Protein AF-A0A800CY98-F1 (afdb_monomer)

Mean predicted aligned error: 6.19 Å

Secondary structure (DSSP, 8-state):
----THHHHHHTTHHHHHHHHT-----TTTSPEEEEE-TT-SS-SEEEEEGGGGSS--EE-PBPEEETTEEEE-HHHHGGGGS-HHHH--SSSSTTGGGTTTHHHHHHHHHHH---SEE--B--

Nearest PDB structures (foldseek):
  1yr6-assembly1_A  TM=2.689E-01  e=2.657E+00  Pyrococcus abyssi
  8sub-assembly1_P  TM=2.879E-01  e=4.467E+00  Escherichia coli

Radius of gyration: 15.26 Å; Cα contacts (8 Å, |Δi|>4): 165; chains: 1; bounding box: 36×30×38 Å

Sequence (124 aa):
MKYDTFHPFQMLGYTKLASEKNISLIDLNTEKLATKENPACKRLPVMYLPAMLDDVFLLSVPVLKAHTLARVTLTMKNMMGCVPPSHFRGKGCWAKSAFHKQLHEAIFDLNRYRSPDFTLLDAS

Foldseek 3Di:
DPDDPVNVCVVVCVVVVCVVVVHDDDQLLPADWDWDADPVQPLPRIAIFRPCLVVDQFEAEEEWDCDPVDRIDDQLNSLVSRGHQVVQPDPDPDRNPNCVVVVVSSSVSSVVVPGHPYYDYHHD

pLDDT: mean 85.58, std 14.28, range [44.47, 98.0]

Solvent-accessible surface area (backbone atoms only — not comparable to full-atom values): 7621 Å² total; per-residue (Å²): 133,86,89,49,76,65,55,61,33,52,76,73,43,47,54,57,52,24,63,77,66,74,47,86,86,79,64,51,70,76,46,66,67,35,84,45,75,39,91,86,25,86,81,48,39,62,46,62,35,39,44,67,66,80,81,51,88,40,78,40,74,45,66,64,40,81,38,98,90,39,87,57,46,53,73,64,58,56,54,58,72,48,49,30,42,91,83,31,47,40,103,55,96,46,78,41,44,58,46,66,63,70,41,67,57,43,39,50,33,48,41,73,76,56,61,67,78,42,73,54,72,45,78,128

Structure (mmCIF, N/CA/C/O backbone):
data_AF-A0A800CY98-F1
#
_entry.id   AF-A0A800CY98-F1
#
loop_
_atom_site.group_PDB
_atom_site.id
_atom_site.type_symbol
_atom_site.label_atom_id
_atom_site.label_alt_id
_atom_site.label_comp_id
_atom_site.label_asym_id
_atom_site.label_entity_id
_atom_site.label_seq_id
_atom_site.pdbx_PDB_ins_code
_atom_site.Cartn_x
_atom_site.Cartn_y
_atom_site.Cartn_z
_atom_site.occupancy
_atom_site.B_iso_or_equiv
_atom_site.auth_seq_id
_atom_site.auth_comp_id
_atom_site.auth_asym_id
_atom_site.auth_atom_id
_atom_site.pdbx_PDB_model_num
ATOM 1 N N . MET A 1 1 ? 13.314 16.515 13.955 1.00 44.47 1 MET A N 1
ATOM 2 C CA . MET A 1 1 ? 12.293 15.508 14.319 1.00 44.47 1 MET A CA 1
ATOM 3 C C . MET A 1 1 ? 12.315 14.403 13.279 1.00 44.47 1 MET A C 1
ATOM 5 O O . MET A 1 1 ? 12.317 14.712 12.094 1.00 44.47 1 MET A O 1
ATOM 9 N N . LYS A 1 2 ? 12.399 13.139 13.696 1.00 52.75 2 LYS A N 1
ATOM 10 C CA . LYS A 1 2 ? 12.261 11.995 12.788 1.00 52.75 2 LYS A CA 1
ATOM 11 C C . LYS A 1 2 ? 10.751 11.783 12.618 1.00 52.75 2 LYS A C 1
ATOM 13 O O . LYS A 1 2 ? 10.104 11.343 13.558 1.00 52.75 2 LYS A O 1
ATOM 18 N N . TYR A 1 3 ? 10.179 12.237 11.503 1.00 61.44 3 TYR A N 1
ATOM 19 C CA . TYR A 1 3 ? 8.752 12.057 11.217 1.00 61.44 3 TYR A CA 1
ATOM 20 C C . TYR A 1 3 ? 8.505 10.584 10.881 1.00 61.44 3 TYR A C 1
ATOM 22 O O . TYR A 1 3 ? 8.733 10.161 9.751 1.00 61.44 3 TYR A O 1
ATOM 30 N N . ASP A 1 4 ? 8.133 9.811 11.894 1.00 82.75 4 ASP A N 1
ATOM 31 C CA . ASP A 1 4 ? 7.761 8.401 11.781 1.00 82.75 4 ASP A CA 1
ATOM 32 C C . ASP A 1 4 ? 6.262 8.252 11.460 1.00 82.75 4 ASP A C 1
ATOM 34 O O . ASP A 1 4 ? 5.483 9.163 11.746 1.00 82.75 4 ASP A O 1
ATOM 38 N N . THR A 1 5 ? 5.843 7.127 10.878 1.00 87.38 5 THR A N 1
ATOM 39 C CA . THR A 1 5 ? 4.472 6.862 10.387 1.00 87.38 5 THR A CA 1
ATOM 40 C C . THR A 1 5 ? 3.401 7.039 11.466 1.00 87.38 5 THR A C 1
ATOM 42 O O . THR A 1 5 ? 2.277 7.454 11.179 1.00 87.38 5 THR A O 1
ATOM 45 N N . PHE A 1 6 ? 3.746 6.822 12.734 1.00 90.56 6 PHE A N 1
ATOM 46 C CA . PHE A 1 6 ? 2.825 7.030 13.852 1.00 90.56 6 PHE A CA 1
ATOM 47 C C . PHE A 1 6 ? 2.470 8.502 14.100 1.00 90.56 6 PHE A C 1
ATOM 49 O O . PHE A 1 6 ? 1.381 8.788 14.600 1.00 90.56 6 PHE A O 1
ATOM 56 N N . HIS A 1 7 ? 3.325 9.451 13.709 1.00 92.00 7 HIS A N 1
ATOM 57 C CA . HIS A 1 7 ? 3.028 10.876 13.854 1.00 92.00 7 HIS A CA 1
ATOM 58 C C . HIS A 1 7 ? 1.793 11.313 13.038 1.00 92.00 7 HIS A C 1
ATOM 60 O O . HIS A 1 7 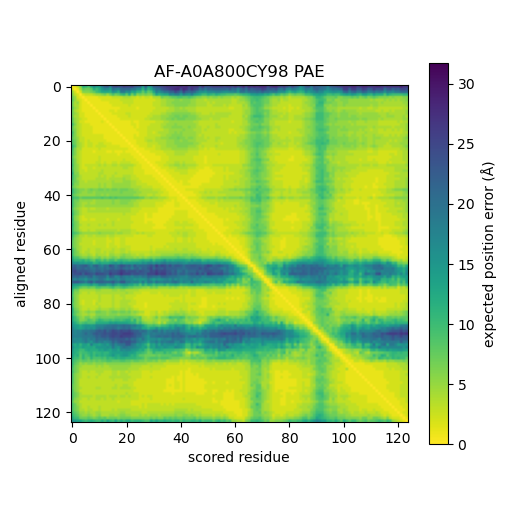? 0.861 11.856 13.636 1.00 92.00 7 HIS A O 1
ATOM 66 N N . PRO A 1 8 ? 1.700 11.064 11.712 1.00 91.69 8 PRO A N 1
ATOM 67 C CA . PRO A 1 8 ? 0.482 11.359 10.964 1.00 91.69 8 PRO A CA 1
ATOM 68 C C . PRO A 1 8 ? -0.714 10.510 11.413 1.00 91.69 8 PRO A C 1
ATOM 70 O O . PRO A 1 8 ? -1.830 11.023 11.394 1.00 91.69 8 PRO A O 1
ATOM 73 N N . PHE A 1 9 ? -0.522 9.265 11.874 1.00 93.88 9 PHE A N 1
ATOM 74 C CA . PHE A 1 9 ? -1.625 8.494 12.464 1.00 93.88 9 PHE A CA 1
ATOM 75 C C . PHE A 1 9 ? -2.243 9.197 13.670 1.00 93.88 9 PHE A C 1
ATOM 77 O O . PHE A 1 9 ? -3.466 9.277 13.772 1.00 93.88 9 PHE A O 1
ATOM 84 N N . GLN A 1 10 ? -1.415 9.741 14.558 1.00 94.19 10 GLN A N 1
ATOM 85 C CA . GLN A 1 10 ? -1.892 10.501 15.705 1.00 94.19 10 GLN A CA 1
ATOM 86 C C . GLN A 1 10 ? -2.567 11.808 15.275 1.00 94.19 10 GLN A C 1
ATOM 88 O O . GLN A 1 10 ? -3.684 12.086 15.705 1.00 94.19 10 GLN A O 1
ATOM 93 N N . MET A 1 11 ? -1.921 12.582 14.398 1.00 94.94 11 MET A N 1
ATOM 94 C CA . MET A 1 11 ? -2.434 13.878 13.934 1.00 94.94 11 MET A CA 1
ATOM 95 C C . MET A 1 11 ? -3.780 13.772 13.209 1.00 94.94 11 MET A C 1
ATOM 97 O O . MET A 1 11 ? -4.610 14.667 13.330 1.00 94.94 11 MET A O 1
ATOM 101 N N . LEU A 1 12 ? -4.004 12.686 12.465 1.00 94.19 12 LEU A N 1
ATOM 102 C CA . LEU A 1 12 ? -5.240 12.440 11.716 1.00 94.19 12 LEU A CA 1
ATOM 103 C C . LEU A 1 12 ? -6.292 11.658 12.525 1.00 94.19 12 LEU A C 1
ATOM 105 O O . LEU A 1 12 ? -7.353 11.340 11.998 1.00 94.19 12 LEU A O 1
ATOM 109 N N . GLY A 1 13 ? -6.016 11.335 13.794 1.00 95.62 13 GLY A N 1
ATOM 110 C CA . GLY A 1 13 ? -6.958 10.650 14.686 1.00 95.62 13 GLY A CA 1
ATOM 111 C C . GLY A 1 13 ? -7.061 9.132 14.494 1.00 95.62 13 GLY A C 1
ATOM 112 O O . GLY A 1 13 ? -7.894 8.496 15.142 1.00 95.62 13 GLY A O 1
ATOM 113 N N . TYR A 1 14 ? -6.205 8.523 13.669 1.00 95.38 14 TYR A N 1
ATOM 114 C CA . TYR A 1 14 ? -6.205 7.074 13.445 1.00 95.38 14 TYR A CA 1
ATOM 115 C C . TYR A 1 14 ? -5.856 6.286 14.705 1.00 95.38 14 TYR A C 1
ATOM 117 O O . TYR A 1 14 ? -6.413 5.215 14.909 1.00 95.38 14 TYR A O 1
ATOM 125 N N . THR A 1 15 ? -4.981 6.799 15.575 1.00 95.69 15 THR A N 1
ATOM 126 C CA . THR A 1 15 ? -4.645 6.121 16.842 1.00 9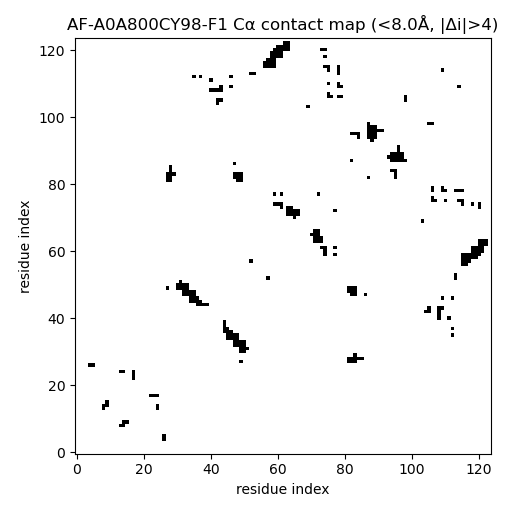5.69 15 THR A CA 1
ATOM 127 C C . THR A 1 15 ? -5.857 6.002 17.764 1.00 95.69 15 THR A C 1
ATOM 129 O O . THR A 1 15 ? -6.087 4.945 18.350 1.00 95.69 15 THR A O 1
ATOM 132 N N . LYS A 1 16 ? -6.671 7.062 17.845 1.00 96.31 16 LYS A N 1
ATOM 133 C CA . LYS A 1 16 ? -7.929 7.061 18.597 1.00 96.31 16 LYS A CA 1
ATOM 134 C C . LYS A 1 16 ? -8.932 6.083 17.981 1.00 96.31 16 LYS A C 1
ATOM 136 O O . LYS A 1 16 ? -9.443 5.226 18.694 1.00 96.31 16 LYS A O 1
ATOM 141 N N . LEU A 1 17 ? -9.144 6.158 16.664 1.00 96.12 17 LEU A N 1
ATOM 142 C CA . LEU A 1 17 ? -10.028 5.240 15.937 1.00 96.12 17 LEU A CA 1
ATOM 143 C C . LEU A 1 17 ? -9.620 3.775 16.145 1.00 96.12 17 LEU A C 1
ATOM 145 O O . LEU A 1 17 ? -10.471 2.920 16.381 1.00 96.12 17 LEU A O 1
ATOM 149 N N . ALA A 1 18 ? -8.319 3.495 16.078 1.00 96.81 18 ALA A N 1
ATOM 150 C CA . ALA A 1 18 ? -7.774 2.160 16.251 1.00 96.81 18 ALA A CA 1
ATOM 151 C C . ALA A 1 18 ? -8.074 1.596 17.643 1.00 96.81 18 ALA A C 1
ATOM 153 O O . ALA A 1 18 ? -8.548 0.467 17.762 1.00 96.81 18 ALA A O 1
ATOM 154 N N . SER A 1 19 ? -7.892 2.417 18.682 1.00 96.38 19 SER A N 1
ATOM 155 C CA . SER A 1 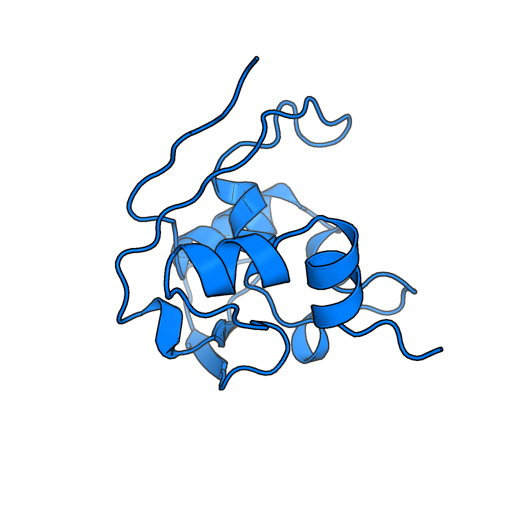19 ? -8.234 2.052 20.057 1.00 96.38 19 SER A CA 1
ATOM 156 C C . SER A 1 19 ? -9.738 1.833 20.248 1.00 96.38 19 SER A C 1
ATOM 158 O O . SER A 1 19 ? -10.124 0.862 20.888 1.00 96.38 19 SER A O 1
ATOM 160 N N . GLU A 1 20 ? -10.592 2.700 19.698 1.00 98.00 20 GLU A N 1
ATOM 161 C CA . GLU A 1 20 ? -12.055 2.597 19.834 1.00 98.00 20 GLU A CA 1
ATOM 162 C C . GLU A 1 20 ? -12.639 1.386 19.100 1.00 98.00 20 GLU A C 1
ATOM 164 O O . GLU A 1 20 ? -13.638 0.812 19.532 1.00 98.00 20 GLU A O 1
ATOM 169 N N . LYS A 1 21 ? -12.037 1.006 17.970 1.00 97.06 21 LYS A N 1
ATOM 170 C CA . LYS A 1 21 ? -12.479 -0.122 17.141 1.00 97.06 21 LYS A CA 1
ATOM 171 C C . LYS A 1 21 ? -11.730 -1.421 17.432 1.00 97.06 21 LYS A C 1
ATOM 173 O O . LYS A 1 21 ? -12.039 -2.424 16.799 1.00 97.06 21 LYS A O 1
ATOM 178 N N . ASN A 1 22 ? -10.787 -1.412 18.377 1.00 96.81 22 ASN A N 1
ATOM 179 C CA . ASN A 1 22 ? -9.909 -2.538 18.694 1.00 96.81 22 ASN A CA 1
ATOM 180 C C . ASN A 1 22 ? -9.223 -3.125 17.442 1.00 96.81 22 ASN A C 1
ATOM 182 O O . ASN A 1 22 ? -9.236 -4.333 17.209 1.00 96.81 22 ASN A O 1
ATOM 186 N N . ILE A 1 23 ? -8.659 -2.246 16.611 1.00 96.00 23 ILE A N 1
ATOM 187 C CA . ILE A 1 23 ? -7.903 -2.612 15.406 1.00 96.00 23 ILE A CA 1
ATOM 188 C C . ILE A 1 23 ? -6.447 -2.168 15.533 1.00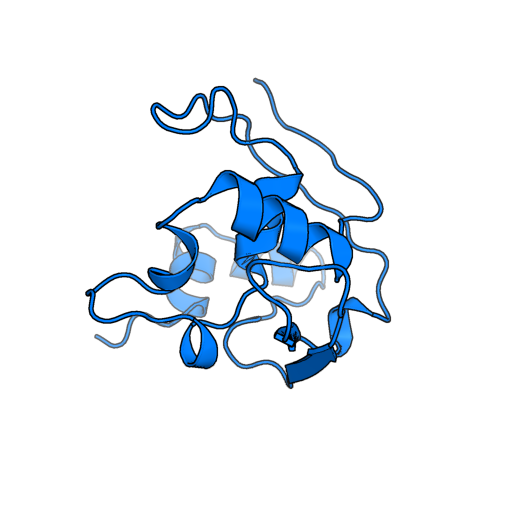 96.00 23 ILE A C 1
ATOM 190 O O . ILE A 1 23 ? -6.123 -1.223 16.251 1.00 96.00 23 ILE A O 1
ATOM 194 N N . SER A 1 24 ? -5.559 -2.835 14.804 1.00 94.75 24 SER A N 1
ATOM 195 C CA . SER A 1 24 ? -4.137 -2.497 14.778 1.00 94.75 24 SER A CA 1
ATOM 196 C C . SER A 1 24 ? -3.819 -1.495 13.669 1.00 94.75 24 SER A C 1
ATOM 198 O O . SER A 1 24 ? -4.349 -1.584 12.562 1.00 94.75 24 SER A O 1
ATOM 200 N N . LEU A 1 25 ? -2.906 -0.567 13.956 1.00 95.19 25 LEU A N 1
ATOM 201 C CA . LEU A 1 25 ? -2.236 0.244 12.941 1.00 95.19 25 LEU A CA 1
ATOM 202 C C . LEU A 1 25 ? -0.871 -0.368 12.659 1.00 95.19 25 LEU A C 1
ATOM 204 O O . LEU A 1 25 ? -0.130 -0.674 13.590 1.00 95.19 25 LEU A O 1
ATOM 208 N N . ILE A 1 26 ? -0.552 -0.536 11.380 1.00 93.44 26 ILE A N 1
ATOM 209 C CA . ILE A 1 26 ? 0.649 -1.240 10.936 1.00 93.44 26 ILE A CA 1
ATOM 210 C C . ILE A 1 26 ? 1.454 -0.302 10.044 1.00 93.44 26 ILE A C 1
ATOM 212 O O . ILE A 1 26 ? 0.917 0.270 9.091 1.00 93.44 26 ILE A O 1
ATOM 216 N N . ASP A 1 27 ? 2.741 -0.142 10.353 1.00 92.69 27 ASP A N 1
ATOM 217 C CA . ASP A 1 27 ? 3.667 0.590 9.497 1.00 92.69 27 ASP A CA 1
ATOM 218 C C . ASP A 1 27 ? 4.334 -0.356 8.492 1.00 92.69 27 ASP A C 1
ATOM 220 O O . ASP A 1 27 ? 5.362 -0.978 8.759 1.00 92.69 27 ASP A O 1
ATOM 224 N N . LEU A 1 28 ? 3.776 -0.398 7.282 1.00 92.31 28 LEU A N 1
ATOM 225 C CA . LEU A 1 28 ? 4.300 -1.201 6.175 1.00 92.31 28 LEU A CA 1
ATOM 226 C C . LEU A 1 28 ? 5.741 -0.840 5.769 1.00 92.31 28 LEU A C 1
ATOM 228 O O . LEU A 1 28 ? 6.379 -1.621 5.064 1.00 92.31 28 LEU A O 1
ATOM 232 N N . ASN A 1 29 ? 6.277 0.315 6.181 1.00 88.69 29 ASN A N 1
ATOM 233 C CA . ASN A 1 29 ? 7.662 0.688 5.884 1.00 88.69 29 ASN A CA 1
ATOM 234 C C . ASN A 1 29 ? 8.685 -0.152 6.665 1.00 88.69 29 ASN A C 1
ATOM 236 O O . ASN A 1 29 ? 9.839 -0.230 6.237 1.00 88.69 29 ASN A O 1
ATOM 240 N N . THR A 1 30 ? 8.283 -0.745 7.794 1.00 89.31 30 THR A N 1
ATOM 241 C CA . THR A 1 30 ? 9.151 -1.514 8.703 1.00 89.31 30 THR A CA 1
ATOM 242 C C . THR A 1 30 ? 8.833 -3.006 8.742 1.00 89.31 30 THR A C 1
ATOM 244 O O . THR A 1 30 ? 9.558 -3.765 9.382 1.00 89.31 30 THR A O 1
ATOM 247 N N . GLU A 1 31 ? 7.765 -3.431 8.068 1.00 93.75 31 GLU A N 1
ATOM 248 C CA . GLU A 1 31 ? 7.346 -4.830 8.034 1.00 93.75 31 GLU A CA 1
ATOM 249 C C . GLU A 1 31 ? 8.354 -5.738 7.323 1.00 93.75 31 GLU A C 1
ATOM 251 O O . GLU A 1 31 ? 9.117 -5.321 6.444 1.00 93.75 31 GLU A O 1
ATOM 256 N N . LYS A 1 32 ? 8.326 -7.027 7.680 1.00 94.88 32 LYS A N 1
ATOM 257 C CA . LYS A 1 32 ? 9.153 -8.044 7.023 1.00 94.88 32 LYS A CA 1
ATOM 258 C C . LYS A 1 32 ? 8.797 -8.116 5.540 1.00 94.88 32 LYS A C 1
ATOM 260 O O . LYS A 1 32 ? 7.641 -8.319 5.176 1.00 94.88 32 LYS A O 1
ATOM 265 N N . LEU A 1 33 ? 9.808 -8.006 4.686 1.00 96.06 33 LEU A N 1
ATOM 266 C CA . LEU A 1 33 ? 9.634 -8.015 3.238 1.00 96.06 33 LEU A CA 1
ATOM 267 C C . LEU A 1 33 ? 9.797 -9.422 2.658 1.00 96.06 33 LEU A C 1
ATOM 269 O O . LEU A 1 33 ? 10.632 -10.205 3.113 1.00 96.06 33 LEU A O 1
ATOM 273 N N . ALA A 1 34 ? 9.029 -9.705 1.613 1.00 95.62 34 ALA A N 1
ATOM 274 C CA . ALA A 1 34 ? 9.237 -10.810 0.695 1.00 95.62 34 ALA A CA 1
ATOM 275 C C . ALA A 1 34 ? 9.817 -10.274 -0.621 1.00 95.62 34 ALA A C 1
ATOM 277 O O . ALA A 1 34 ? 9.327 -9.282 -1.172 1.00 95.62 34 ALA A O 1
ATOM 278 N N . THR A 1 35 ? 10.848 -10.948 -1.129 1.00 96.31 35 THR A N 1
ATOM 279 C CA . THR A 1 35 ? 11.366 -10.728 -2.483 1.00 96.31 35 THR A CA 1
ATOM 280 C C . THR A 1 35 ? 10.517 -11.527 -3.458 1.00 96.31 35 THR A C 1
ATOM 282 O O . THR A 1 35 ? 10.309 -12.724 -3.267 1.00 96.31 35 THR A O 1
ATOM 285 N N . LYS A 1 36 ? 10.024 -10.869 -4.501 1.00 95.44 36 LYS A N 1
ATOM 286 C CA . LYS A 1 36 ? 9.185 -11.472 -5.535 1.00 95.44 36 LYS A CA 1
ATOM 287 C C . LYS A 1 36 ? 9.814 -11.223 -6.891 1.00 95.44 36 LYS A C 1
ATOM 289 O O . LYS A 1 36 ? 10.224 -10.101 -7.174 1.00 95.44 36 LYS A O 1
ATOM 294 N N . GLU A 1 37 ? 9.830 -12.245 -7.732 1.00 97.06 37 GLU A N 1
ATOM 295 C CA . GLU A 1 37 ? 10.352 -12.159 -9.092 1.00 97.06 37 GLU A CA 1
ATOM 296 C C . GLU A 1 37 ? 9.245 -12.484 -10.088 1.00 97.06 37 GLU A C 1
ATOM 298 O O . GLU A 1 37 ? 8.462 -13.414 -9.885 1.00 97.06 37 GLU A O 1
ATOM 303 N N . ASN A 1 38 ? 9.151 -11.698 -11.157 1.00 96.75 38 ASN A N 1
ATOM 304 C CA . ASN A 1 38 ? 8.212 -11.955 -12.238 1.00 96.75 38 ASN A CA 1
ATOM 305 C C . ASN A 1 38 ? 8.862 -11.597 -13.581 1.00 96.75 38 ASN A C 1
ATOM 307 O O . ASN A 1 38 ? 8.959 -10.413 -13.912 1.00 96.75 38 ASN A O 1
ATOM 311 N N . PRO A 1 39 ? 9.259 -12.590 -14.400 1.00 94.62 39 PRO A N 1
ATOM 312 C CA . PRO A 1 39 ? 9.923 -12.332 -15.677 1.00 94.62 39 PRO A CA 1
ATOM 313 C C . PRO A 1 39 ? 9.018 -11.625 -16.700 1.00 94.62 39 PRO A C 1
ATOM 315 O O . PRO A 1 39 ? 9.515 -11.074 -17.679 1.00 94.62 39 PRO A O 1
ATOM 318 N N . ALA A 1 40 ? 7.696 -11.602 -16.488 1.00 95.12 40 ALA A N 1
ATOM 319 C CA . ALA A 1 40 ? 6.773 -10.842 -17.329 1.00 95.12 40 ALA A CA 1
ATOM 320 C C . ALA A 1 40 ? 6.783 -9.329 -17.023 1.00 95.12 40 ALA A C 1
ATOM 322 O O . ALA A 1 40 ? 6.327 -8.540 -17.855 1.00 95.12 40 ALA A O 1
ATOM 323 N N . CYS A 1 41 ? 7.285 -8.916 -15.855 1.00 94.12 41 CYS A N 1
ATOM 324 C CA . CYS A 1 41 ? 7.412 -7.513 -15.465 1.00 94.12 41 CYS A CA 1
ATOM 325 C C . CYS A 1 41 ? 8.684 -6.922 -16.081 1.00 94.12 41 CYS A C 1
ATOM 327 O O . CYS A 1 41 ? 9.800 -7.202 -15.644 1.00 94.12 41 CYS A O 1
ATOM 329 N N . LYS A 1 42 ? 8.525 -6.095 -17.119 1.00 88.81 42 LYS A N 1
ATOM 330 C CA . LYS A 1 42 ? 9.666 -5.542 -17.871 1.00 88.81 42 LYS A CA 1
ATOM 331 C C . LYS A 1 42 ? 10.407 -4.460 -17.103 1.00 88.81 42 LYS A C 1
ATOM 333 O O . LYS A 1 42 ? 11.597 -4.251 -17.328 1.00 88.81 42 LYS A O 1
ATOM 338 N N . ARG A 1 43 ? 9.697 -3.723 -16.252 1.00 89.69 43 ARG A N 1
ATOM 339 C CA . ARG A 1 43 ? 10.247 -2.558 -15.575 1.00 89.69 43 ARG A CA 1
ATOM 340 C C . ARG A 1 43 ? 10.703 -2.876 -14.163 1.00 89.69 43 ARG A C 1
ATOM 342 O O . ARG A 1 43 ? 11.746 -2.378 -13.743 1.00 89.69 43 ARG A O 1
ATOM 349 N N . LEU A 1 44 ? 9.929 -3.677 -13.443 1.00 91.38 44 LEU A N 1
ATOM 350 C CA . LEU A 1 44 ? 10.249 -4.146 -12.099 1.00 91.38 44 LEU A CA 1
ATOM 351 C C . LEU A 1 44 ? 10.237 -5.682 -12.093 1.00 91.38 44 LEU A C 1
ATOM 353 O O . LEU A 1 44 ? 9.278 -6.273 -11.601 1.00 91.38 44 LEU A O 1
ATOM 357 N N . PRO A 1 45 ? 11.274 -6.343 -12.648 1.00 93.44 45 PRO A N 1
ATOM 358 C CA . PRO A 1 45 ? 11.365 -7.809 -12.684 1.00 93.44 45 PRO A CA 1
ATOM 359 C C . PRO A 1 45 ? 11.569 -8.437 -11.298 1.00 93.44 45 PRO A C 1
ATOM 361 O O . PRO A 1 45 ? 11.307 -9.623 -11.120 1.00 93.44 45 PRO A O 1
ATOM 364 N N . VAL A 1 46 ? 12.004 -7.631 -10.323 1.00 94.12 46 VAL A N 1
ATOM 365 C CA . VAL A 1 46 ? 12.098 -7.983 -8.905 1.00 94.12 46 VAL A CA 1
ATOM 366 C C . VAL A 1 46 ? 11.395 -6.900 -8.087 1.00 94.12 46 VAL A C 1
ATOM 368 O O . VAL A 1 46 ? 11.572 -5.706 -8.346 1.00 94.12 46 VAL A O 1
ATOM 371 N N . MET A 1 47 ? 10.607 -7.307 -7.095 1.00 93.56 47 MET A N 1
ATOM 372 C CA . MET A 1 47 ? 9.870 -6.426 -6.192 1.00 93.56 47 MET A CA 1
ATOM 373 C C . MET A 1 47 ? 10.061 -6.851 -4.734 1.00 93.56 47 MET A C 1
ATOM 375 O O . MET A 1 47 ? 10.137 -8.039 -4.431 1.00 93.56 47 MET A O 1
ATOM 379 N N . TYR A 1 48 ? 10.072 -5.873 -3.827 1.00 94.56 48 TYR A N 1
ATOM 380 C CA . TYR A 1 48 ? 10.061 -6.096 -2.382 1.00 94.56 48 TYR A CA 1
ATOM 381 C C . TYR A 1 48 ? 8.757 -5.545 -1.810 1.00 94.56 48 TYR A C 1
ATOM 383 O O . TYR A 1 48 ? 8.503 -4.343 -1.913 1.00 94.56 48 TYR A O 1
ATOM 391 N N . LEU A 1 49 ? 7.930 -6.412 -1.232 1.00 95.56 49 LEU A N 1
ATOM 392 C CA . LEU A 1 49 ? 6.650 -6.048 -0.613 1.00 95.56 49 LEU A CA 1
ATOM 393 C C . LEU A 1 49 ? 6.549 -6.663 0.787 1.00 95.56 49 LEU A C 1
ATOM 395 O O . LEU A 1 49 ? 7.156 -7.711 1.009 1.00 95.56 49 LEU A O 1
ATOM 399 N N . PRO A 1 50 ? 5.792 -6.063 1.723 1.00 96.19 50 PRO A N 1
ATOM 400 C CA . PRO A 1 50 ? 5.498 -6.684 3.010 1.00 96.19 50 PRO A CA 1
ATOM 401 C C . PRO A 1 50 ? 4.929 -8.092 2.814 1.00 96.19 50 PRO A C 1
ATOM 403 O O . PRO A 1 50 ? 3.932 -8.264 2.111 1.00 96.19 50 PRO A O 1
ATOM 406 N N . ALA A 1 51 ? 5.571 -9.092 3.419 1.00 96.31 51 ALA A N 1
ATOM 407 C CA . ALA A 1 51 ? 5.240 -10.505 3.239 1.00 96.31 51 ALA A CA 1
ATOM 408 C C . ALA A 1 51 ? 3.785 -10.803 3.627 1.00 96.31 51 ALA A C 1
ATOM 410 O O . ALA A 1 51 ? 3.101 -11.556 2.948 1.00 96.31 51 ALA A O 1
ATOM 411 N N . MET A 1 52 ? 3.284 -10.111 4.654 1.00 95.62 52 MET A N 1
ATOM 412 C CA . MET A 1 52 ? 1.904 -10.230 5.121 1.00 95.62 52 MET A CA 1
ATOM 413 C C . MET A 1 52 ? 0.842 -9.949 4.048 1.00 95.62 52 MET A C 1
ATOM 415 O O . MET A 1 52 ? -0.297 -10.361 4.214 1.00 95.62 52 MET A O 1
ATOM 419 N N . LEU A 1 53 ? 1.169 -9.231 2.964 1.00 96.06 53 LEU A N 1
ATOM 420 C CA . LEU A 1 53 ? 0.192 -8.903 1.920 1.00 96.06 53 LEU A CA 1
ATOM 421 C C . LEU A 1 53 ? -0.292 -10.129 1.137 1.00 96.06 53 LEU A C 1
ATOM 423 O O . LEU A 1 53 ? -1.331 -10.032 0.479 1.00 96.06 53 LEU A O 1
ATOM 427 N N . ASP A 1 54 ? 0.444 -11.239 1.192 1.00 94.88 54 ASP A N 1
ATOM 428 C CA . ASP A 1 54 ? 0.075 -12.501 0.544 1.00 94.88 54 ASP A CA 1
ATOM 429 C C . ASP A 1 54 ? -0.978 -13.283 1.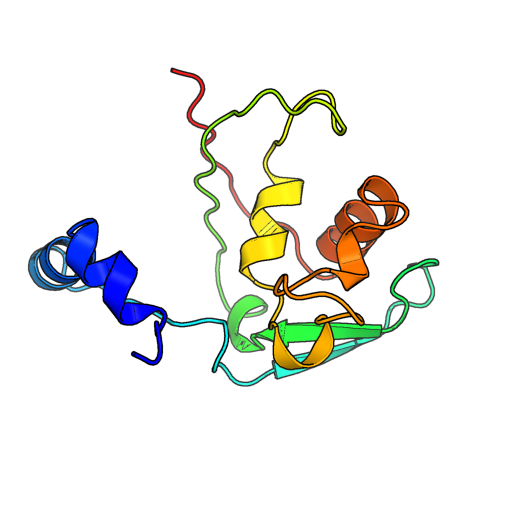341 1.00 94.88 54 ASP A C 1
ATOM 431 O O . ASP A 1 54 ? -1.763 -14.023 0.756 1.00 94.88 54 ASP A O 1
ATOM 435 N N . ASP A 1 55 ? -1.034 -13.066 2.657 1.00 95.19 55 ASP A N 1
ATOM 436 C CA . ASP A 1 55 ? -1.832 -13.865 3.595 1.00 95.19 55 ASP A CA 1
ATOM 437 C C . ASP A 1 55 ? -3.092 -13.130 4.090 1.00 95.19 55 ASP A C 1
ATOM 439 O O . ASP A 1 55 ? -3.736 -13.545 5.054 1.00 95.19 55 ASP A O 1
ATOM 443 N N . VAL A 1 56 ? -3.451 -12.009 3.455 1.00 96.12 56 VAL A N 1
ATOM 444 C CA . VAL A 1 56 ? -4.580 -11.157 3.863 1.00 96.12 56 VAL A CA 1
ATOM 445 C C . VAL A 1 56 ? -5.545 -10.899 2.718 1.00 96.12 56 VAL A C 1
ATOM 447 O O . VAL A 1 56 ? -5.141 -10.787 1.561 1.00 96.12 56 VAL A O 1
ATOM 450 N N . PHE A 1 57 ? -6.816 -10.688 3.066 1.00 97.56 57 PHE A N 1
ATOM 451 C CA . PHE A 1 57 ? -7.776 -10.053 2.170 1.00 97.56 57 PHE A CA 1
ATOM 452 C C . PHE A 1 57 ? -7.574 -8.531 2.201 1.00 97.56 57 PHE A C 1
ATOM 454 O O . PHE A 1 57 ? -7.845 -7.871 3.208 1.00 97.56 57 PHE A O 1
ATOM 461 N N . LEU A 1 58 ? -7.063 -7.962 1.113 1.00 96.44 58 LEU A N 1
ATOM 462 C CA . LEU A 1 58 ? -6.642 -6.571 1.033 1.00 96.44 58 LEU A CA 1
ATOM 463 C C . LEU A 1 58 ? -7.780 -5.670 0.550 1.00 96.44 58 LEU A C 1
ATOM 465 O O . LEU A 1 58 ? -8.082 -5.591 -0.645 1.00 96.44 58 LEU A O 1
ATOM 469 N N . LEU A 1 59 ? -8.355 -4.931 1.497 1.00 95.88 59 LEU A N 1
ATOM 470 C CA . LEU A 1 59 ? -9.293 -3.840 1.246 1.00 95.88 59 LEU A CA 1
ATOM 471 C C . LEU A 1 59 ? -8.532 -2.546 0.939 1.00 95.88 59 LEU A C 1
ATOM 473 O O . LEU A 1 59 ? -7.809 -2.024 1.786 1.00 95.88 59 LEU A O 1
ATOM 477 N N . SER A 1 60 ? -8.720 -1.995 -0.260 1.00 94.38 60 SER A N 1
ATOM 478 C CA . SER A 1 60 ? -8.200 -0.671 -0.620 1.00 94.38 60 SER A CA 1
ATOM 479 C C . SER A 1 60 ? -9.301 0.381 -0.529 1.00 94.38 60 SER A C 1
ATOM 481 O O . SER A 1 60 ? -10.378 0.193 -1.090 1.00 94.38 60 SER A O 1
ATOM 483 N N . VAL A 1 61 ? -9.028 1.507 0.134 1.00 93.31 61 VAL A N 1
ATOM 484 C CA . VAL A 1 61 ? -9.988 2.621 0.264 1.00 93.31 61 VAL A CA 1
ATOM 485 C C . VAL A 1 61 ? -9.366 3.941 -0.224 1.00 93.31 61 VAL A C 1
ATOM 487 O O . VAL A 1 61 ? -9.023 4.807 0.581 1.00 93.31 61 VAL A O 1
ATOM 490 N N . PRO A 1 62 ? -9.086 4.086 -1.535 1.00 91.06 62 PRO A N 1
ATOM 491 C CA . PRO A 1 62 ? -8.529 5.313 -2.090 1.00 91.06 62 PRO A CA 1
ATOM 492 C C . PRO A 1 62 ? -9.584 6.415 -2.249 1.00 91.06 62 PRO A C 1
ATOM 494 O O . PRO A 1 62 ? -10.717 6.159 -2.648 1.00 91.06 62 PRO A O 1
ATOM 497 N N . VAL A 1 63 ? -9.152 7.662 -2.058 1.00 88.12 63 VAL A N 1
ATOM 498 C CA . VAL A 1 63 ? -9.896 8.852 -2.502 1.00 88.12 63 VAL A CA 1
ATOM 499 C C . VAL A 1 63 ? -9.553 9.139 -3.963 1.00 88.12 63 VAL A C 1
ATOM 501 O O . VAL A 1 63 ? -8.369 9.162 -4.329 1.00 88.12 63 VAL A O 1
ATOM 504 N N . LEU A 1 64 ? -10.566 9.376 -4.796 1.00 83.56 64 LEU A N 1
ATOM 505 C CA . LEU A 1 64 ? -10.406 9.749 -6.195 1.00 83.56 64 LEU A CA 1
ATOM 506 C C . LEU A 1 64 ? -9.681 11.092 -6.288 1.00 83.56 64 LEU A C 1
ATOM 508 O O . LEU A 1 64 ? -10.110 12.105 -5.745 1.00 83.56 64 LEU A O 1
ATOM 512 N N . LYS A 1 65 ? -8.562 11.108 -7.014 1.00 73.19 65 LYS A N 1
ATOM 513 C CA . LYS A 1 65 ? -7.841 12.344 -7.331 1.00 73.19 65 LYS A CA 1
ATOM 514 C C . LYS A 1 65 ? -7.563 12.400 -8.825 1.00 73.19 65 LYS A C 1
ATOM 516 O O . LYS A 1 65 ? -6.980 11.475 -9.401 1.00 73.19 65 LYS A O 1
ATOM 521 N N . ALA A 1 66 ? -7.957 13.502 -9.456 1.00 65.31 66 ALA A N 1
ATOM 522 C CA . ALA A 1 66 ? -7.475 13.845 -10.786 1.00 65.31 66 ALA A CA 1
ATOM 523 C C . ALA A 1 66 ? -5.996 14.240 -10.664 1.00 65.31 66 ALA A C 1
ATOM 525 O O . ALA A 1 66 ? -5.638 15.087 -9.846 1.00 65.31 66 ALA A O 1
ATOM 526 N N . HIS A 1 67 ? -5.115 13.597 -11.429 1.00 62.50 67 HIS A N 1
ATOM 527 C CA . HIS A 1 67 ? -3.680 13.863 -11.374 1.00 62.50 67 HIS A CA 1
ATOM 528 C C . HIS A 1 67 ? -3.169 14.250 -12.759 1.00 62.50 67 HIS A C 1
ATOM 530 O O . HIS A 1 67 ? -3.473 13.608 -13.759 1.00 62.50 67 HIS A O 1
ATOM 536 N N . THR A 1 68 ? -2.335 15.282 -12.821 1.00 54.47 68 THR A N 1
ATOM 537 C CA . THR A 1 68 ? -1.823 15.865 -14.073 1.00 54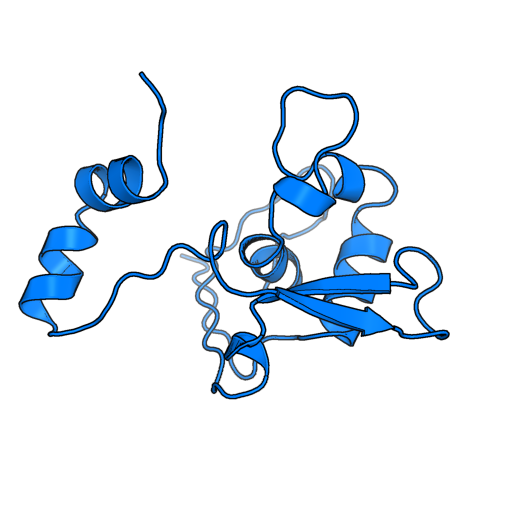.47 68 THR A CA 1
ATOM 538 C C . THR A 1 68 ? -0.998 14.889 -14.924 1.00 54.47 68 THR A C 1
ATOM 540 O O . THR A 1 68 ? -0.981 15.006 -16.141 1.00 54.47 68 THR A O 1
ATOM 543 N N . LEU A 1 69 ? -0.354 13.887 -14.307 1.00 53.88 69 LEU A N 1
ATOM 544 C CA . LEU A 1 69 ? 0.471 12.867 -14.993 1.00 53.88 69 LEU A CA 1
ATOM 545 C C . LEU A 1 69 ? -0.221 11.503 -15.211 1.00 53.88 69 LEU A C 1
ATOM 547 O O . LEU A 1 69 ? 0.301 10.639 -15.916 1.00 53.88 69 LEU A O 1
ATOM 551 N N . ALA A 1 70 ? -1.379 11.283 -14.589 1.00 52.62 70 ALA A N 1
ATOM 552 C CA . ALA A 1 70 ? -2.151 10.048 -14.690 1.00 52.62 70 ALA A CA 1
ATOM 553 C C . ALA A 1 70 ? -3.621 10.447 -14.628 1.00 52.62 70 ALA A C 1
ATOM 555 O O . ALA A 1 70 ? -4.068 10.855 -13.562 1.00 52.62 70 ALA A O 1
ATOM 556 N N . ARG A 1 71 ? -4.333 10.382 -15.766 1.00 58.34 71 ARG A N 1
ATOM 557 C CA . ARG A 1 71 ? -5.683 10.957 -15.971 1.00 58.34 71 ARG A CA 1
ATOM 558 C C . ARG A 1 71 ? -6.643 10.765 -14.782 1.00 58.34 71 ARG A C 1
ATOM 560 O O . ARG A 1 71 ? -7.444 11.653 -14.536 1.00 58.34 71 ARG A O 1
ATOM 567 N N . VAL A 1 72 ? -6.506 9.682 -14.013 1.00 58.47 72 VAL A N 1
ATOM 568 C CA . VAL A 1 72 ? -7.062 9.506 -12.661 1.00 58.47 72 VAL A CA 1
ATOM 569 C C . VAL A 1 72 ? -6.129 8.631 -11.816 1.00 58.47 72 VAL A C 1
ATOM 571 O O . VAL A 1 72 ? -5.532 7.680 -12.327 1.00 58.47 72 VAL A O 1
ATOM 574 N N . THR A 1 73 ? -5.997 8.913 -10.518 1.00 58.78 73 THR A N 1
ATOM 575 C CA . THR A 1 73 ? -5.361 7.977 -9.579 1.00 58.78 73 THR A CA 1
ATOM 576 C C . THR A 1 73 ? -6.435 7.090 -8.981 1.00 58.78 73 THR A C 1
ATOM 578 O O . THR A 1 73 ? -7.140 7.494 -8.063 1.00 58.78 73 THR A O 1
ATOM 581 N N . LEU A 1 74 ? -6.587 5.904 -9.559 1.00 75.62 74 LEU A N 1
ATOM 582 C CA . LEU A 1 74 ? -7.539 4.897 -9.101 1.00 75.62 74 LEU A CA 1
ATOM 583 C C . LEU A 1 74 ? -6.848 3.901 -8.157 1.00 75.62 74 LEU A C 1
ATOM 585 O O . LEU A 1 74 ? -5.701 4.086 -7.740 1.00 75.62 74 LEU A O 1
ATOM 589 N N . THR A 1 75 ? -7.539 2.803 -7.884 1.00 84.38 75 THR A N 1
ATOM 590 C CA . THR A 1 75 ? -7.123 1.639 -7.100 1.00 84.38 75 THR A CA 1
ATOM 591 C C . THR A 1 75 ? -5.651 1.252 -7.231 1.00 84.38 75 THR A C 1
ATOM 593 O O . THR A 1 75 ? -4.942 1.148 -6.232 1.00 84.38 75 THR A O 1
ATOM 596 N N . MET A 1 76 ? -5.162 1.079 -8.462 1.00 90.06 76 MET A N 1
ATOM 597 C CA . MET A 1 76 ? -3.825 0.529 -8.705 1.00 90.06 76 MET A CA 1
ATOM 598 C C . MET A 1 76 ? -2.698 1.406 -8.151 1.00 90.06 76 MET A C 1
ATOM 600 O O . MET A 1 76 ? -1.680 0.886 -7.698 1.00 90.06 76 MET A O 1
ATOM 604 N N . LYS A 1 77 ? -2.863 2.738 -8.154 1.00 88.19 77 LYS A N 1
ATOM 605 C CA . LYS A 1 77 ? -1.839 3.646 -7.616 1.00 88.19 77 LYS A CA 1
ATOM 606 C C . LYS A 1 77 ? -1.781 3.576 -6.092 1.00 88.19 77 LYS A C 1
ATOM 608 O O . LYS A 1 77 ? -0.709 3.774 -5.526 1.00 88.19 77 LYS A O 1
ATOM 613 N N . ASN A 1 78 ? -2.899 3.268 -5.429 1.00 91.25 78 ASN A N 1
ATOM 614 C CA . ASN A 1 78 ? -2.948 3.182 -3.970 1.00 91.25 78 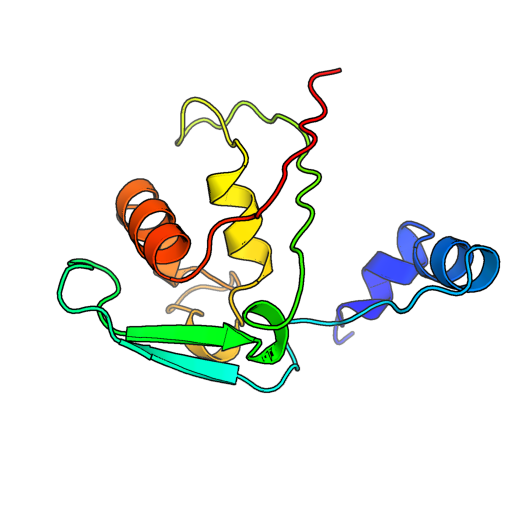ASN A CA 1
ATOM 615 C C . ASN A 1 78 ? -2.013 2.088 -3.427 1.00 91.25 78 ASN A C 1
ATOM 617 O O . ASN A 1 78 ? -1.424 2.249 -2.362 1.00 91.25 78 ASN A O 1
ATOM 621 N N . MET A 1 79 ? -1.761 1.040 -4.222 1.00 93.06 79 MET A N 1
ATOM 622 C CA . MET A 1 79 ? -0.789 -0.011 -3.899 1.00 93.06 79 MET A CA 1
ATOM 623 C C . MET A 1 79 ? 0.644 0.492 -3.734 1.00 93.06 79 MET A C 1
ATOM 625 O O . MET A 1 79 ? 1.439 -0.148 -3.049 1.00 93.06 79 MET A O 1
ATOM 629 N N . MET A 1 80 ? 0.993 1.664 -4.277 1.00 91.31 80 MET A N 1
ATOM 630 C CA . MET A 1 80 ? 2.297 2.275 -3.999 1.00 91.31 80 MET A CA 1
ATOM 631 C C . MET A 1 80 ? 2.499 2.530 -2.499 1.00 91.31 80 MET A C 1
ATOM 633 O O . MET A 1 80 ? 3.642 2.613 -2.053 1.00 91.31 80 MET A O 1
ATOM 637 N N . GLY A 1 81 ? 1.424 2.640 -1.708 1.00 89.94 81 GLY A N 1
ATOM 638 C CA . GLY A 1 81 ? 1.462 2.721 -0.246 1.00 89.94 81 GLY A CA 1
ATOM 639 C C . GLY A 1 81 ? 2.224 1.563 0.400 1.00 89.94 81 GLY A C 1
ATOM 640 O O . GLY A 1 81 ? 3.010 1.806 1.309 1.00 89.94 81 GLY A O 1
ATOM 641 N N . CYS A 1 82 ? 2.101 0.358 -0.156 1.00 92.19 82 CYS A N 1
ATOM 642 C CA . CYS A 1 82 ? 2.725 -0.871 0.336 1.00 92.19 82 CYS A CA 1
ATOM 643 C C . CYS A 1 82 ? 4.223 -0.991 0.028 1.00 92.19 82 CYS A C 1
ATOM 645 O O . CYS A 1 82 ? 4.884 -1.886 0.540 1.00 92.19 82 CYS A O 1
ATOM 647 N N . VAL A 1 83 ? 4.759 -0.137 -0.843 1.00 90.50 83 VAL A N 1
ATOM 648 C CA . VAL A 1 83 ? 6.150 -0.237 -1.288 1.00 90.50 83 VAL A CA 1
ATOM 649 C C . VAL A 1 83 ? 7.082 0.385 -0.236 1.00 90.50 83 VAL A C 1
ATOM 651 O O . VAL A 1 83 ? 6.949 1.585 0.036 1.00 90.50 83 VAL A O 1
ATOM 654 N N . PRO A 1 84 ? 8.051 -0.365 0.320 1.00 85.81 84 PRO A N 1
ATOM 655 C CA . PRO A 1 84 ? 8.942 0.132 1.360 1.00 85.81 84 PRO A CA 1
ATOM 656 C C . PRO A 1 84 ? 9.9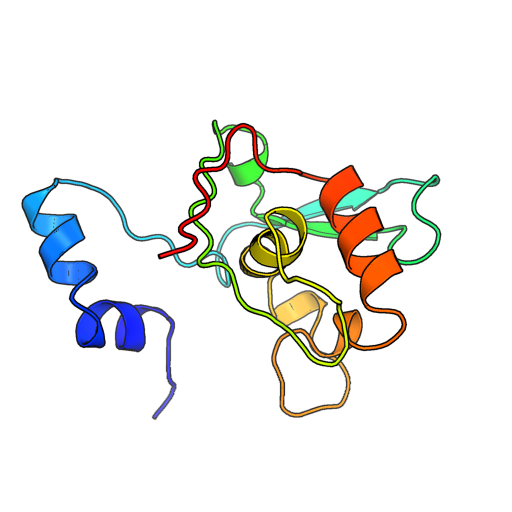63 1.139 0.789 1.00 85.81 84 PRO A C 1
ATOM 658 O O . PRO A 1 84 ? 10.591 0.884 -0.247 1.00 85.81 84 PRO A O 1
ATOM 661 N N . PRO A 1 85 ? 10.201 2.284 1.454 1.00 82.19 85 PRO A N 1
ATOM 662 C CA . PRO A 1 85 ? 11.172 3.278 1.007 1.00 82.19 85 PRO A CA 1
ATOM 663 C C . PRO A 1 85 ? 12.605 2.744 0.911 1.00 82.19 85 PRO A C 1
ATOM 665 O O . PRO A 1 85 ? 13.347 3.199 0.046 1.00 82.19 85 PRO A O 1
ATOM 668 N N . SER A 1 86 ? 12.995 1.785 1.757 1.00 78.94 86 SER A N 1
ATOM 669 C CA . SER A 1 86 ? 14.357 1.230 1.822 1.00 78.94 86 SER A CA 1
ATOM 670 C C . SER A 1 86 ? 14.851 0.645 0.494 1.00 78.94 86 SER A C 1
ATOM 672 O O . SER A 1 86 ? 16.034 0.768 0.192 1.00 78.94 86 SER A O 1
ATOM 674 N N . HIS A 1 87 ? 13.955 0.085 -0.324 1.00 76.06 87 HIS A N 1
ATOM 675 C CA . HIS A 1 87 ? 14.301 -0.548 -1.605 1.00 76.06 87 HIS A CA 1
ATOM 676 C C . HIS A 1 87 ? 13.974 0.311 -2.836 1.00 76.06 87 HIS A C 1
ATOM 678 O O . HIS A 1 87 ? 14.487 0.052 -3.921 1.00 76.06 87 HIS A O 1
ATOM 684 N N . PHE A 1 88 ? 13.138 1.345 -2.688 1.00 72.44 88 PHE A N 1
ATOM 685 C CA . PHE A 1 88 ? 12.606 2.118 -3.823 1.00 72.44 88 PHE A CA 1
ATOM 686 C C . PHE A 1 88 ? 12.828 3.631 -3.715 1.00 72.44 88 PHE A C 1
ATOM 688 O O . PHE A 1 88 ? 12.241 4.431 -4.457 1.00 72.44 88 PHE A O 1
ATOM 695 N N . ARG A 1 89 ? 13.707 4.058 -2.809 1.00 65.31 89 ARG A N 1
ATOM 696 C CA . ARG A 1 89 ? 14.230 5.424 -2.773 1.00 65.31 89 ARG A CA 1
ATOM 697 C C . ARG A 1 89 ? 15.299 5.582 -3.859 1.00 65.31 89 ARG A C 1
ATOM 699 O O . ARG A 1 89 ? 16.366 4.990 -3.788 1.00 65.31 89 ARG A O 1
ATOM 706 N N . GLY A 1 90 ? 14.996 6.373 -4.886 1.00 59.38 90 GLY A N 1
ATOM 707 C CA . GLY A 1 90 ? 15.978 6.821 -5.873 1.00 59.38 90 GLY A CA 1
ATOM 708 C C . GLY A 1 90 ? 16.876 7.943 -5.331 1.00 59.38 90 GLY A C 1
ATOM 709 O O . GLY A 1 90 ? 16.853 8.263 -4.145 1.00 59.38 90 GLY A O 1
ATOM 710 N N . LYS A 1 91 ? 17.637 8.598 -6.219 1.00 49.97 91 LYS A N 1
ATOM 711 C CA . LYS A 1 91 ? 18.593 9.680 -5.885 1.00 49.97 91 LYS A CA 1
ATOM 712 C C . LYS A 1 91 ? 17.955 11.001 -5.390 1.00 49.97 91 LYS A C 1
ATOM 714 O O . LYS A 1 91 ? 18.661 11.993 -5.255 1.00 49.97 91 LYS A O 1
ATOM 719 N N . GLY A 1 92 ? 16.641 11.049 -5.153 1.00 51.94 92 GLY A N 1
ATOM 720 C CA . GLY A 1 92 ? 15.912 12.259 -4.744 1.00 51.94 92 GLY A CA 1
ATOM 721 C C . GLY A 1 92 ? 15.407 12.223 -3.297 1.00 51.94 92 GLY A C 1
ATOM 722 O O . GLY A 1 92 ? 15.375 11.173 -2.660 1.00 51.94 92 GLY A O 1
ATOM 723 N N . CYS A 1 93 ? 14.943 13.371 -2.789 1.00 46.97 93 CYS A N 1
ATOM 724 C CA . CYS A 1 93 ? 14.423 13.521 -1.419 1.00 46.97 93 CYS A CA 1
ATOM 725 C C . CYS A 1 93 ? 13.126 12.738 -1.133 1.00 46.97 93 CYS A C 1
ATOM 727 O O . CYS A 1 93 ? 12.758 12.571 0.027 1.00 46.97 93 CYS A O 1
ATOM 729 N N . TRP A 1 94 ? 12.450 12.230 -2.165 1.00 54.47 94 TRP A N 1
ATOM 730 C CA . TRP A 1 94 ? 11.140 11.591 -2.056 1.00 54.47 94 TRP A CA 1
ATOM 731 C C . TRP A 1 94 ? 11.260 10.072 -1.878 1.00 54.47 94 TRP A C 1
ATOM 733 O O . TRP A 1 94 ? 11.850 9.374 -2.716 1.00 54.47 94 TRP A O 1
ATOM 743 N N . ALA A 1 95 ? 10.676 9.556 -0.792 1.00 55.25 95 ALA A N 1
ATOM 744 C CA . ALA A 1 95 ? 10.459 8.128 -0.591 1.00 55.25 95 ALA A CA 1
ATOM 745 C C . ALA A 1 95 ? 9.628 7.597 -1.771 1.00 55.25 95 ALA A C 1
ATOM 747 O O . ALA A 1 95 ? 8.534 8.100 -1.999 1.00 55.25 95 ALA A O 1
ATOM 748 N N . LYS A 1 96 ? 10.138 6.606 -2.521 1.00 61.50 96 LYS A N 1
ATOM 749 C CA . LYS A 1 96 ? 9.525 6.013 -3.739 1.00 61.50 96 LYS A CA 1
ATOM 750 C C . LYS A 1 96 ? 9.830 6.719 -5.073 1.00 61.50 96 LYS A C 1
ATOM 752 O O . LYS A 1 96 ? 9.197 6.426 -6.086 1.00 61.50 96 LYS A O 1
ATOM 757 N N . SER A 1 97 ? 10.849 7.581 -5.130 1.00 63.91 97 SER A N 1
ATOM 758 C CA . SER A 1 97 ? 11.299 8.227 -6.383 1.00 63.91 97 SER A CA 1
ATOM 759 C C . SER A 1 97 ? 11.623 7.256 -7.536 1.00 63.91 97 SER A C 1
ATOM 761 O O . SER A 1 97 ? 11.508 7.650 -8.696 1.00 63.91 97 SER A O 1
ATOM 763 N N . ALA A 1 98 ? 11.936 5.982 -7.262 1.00 65.06 98 ALA A N 1
ATOM 764 C CA . ALA A 1 98 ? 12.149 4.964 -8.298 1.00 65.06 98 ALA A CA 1
ATOM 765 C C . ALA A 1 98 ? 10.907 4.709 -9.183 1.00 65.06 98 ALA A C 1
ATOM 767 O O . ALA A 1 98 ? 11.043 4.388 -10.367 1.00 65.06 98 ALA A O 1
ATOM 768 N N . PHE A 1 99 ? 9.698 4.921 -8.651 1.00 72.00 99 PHE A N 1
ATOM 769 C CA . PHE A 1 99 ? 8.439 4.732 -9.380 1.00 72.00 99 PHE A CA 1
ATOM 770 C C . PHE A 1 99 ? 8.077 5.911 -10.299 1.00 72.00 99 PHE A C 1
ATOM 772 O O . PHE A 1 99 ? 7.210 5.756 -11.148 1.00 72.00 99 PHE A O 1
ATOM 779 N N . HIS A 1 100 ? 8.728 7.075 -10.177 1.00 74.19 100 HIS A N 1
ATOM 780 C CA . HIS A 1 100 ? 8.296 8.301 -10.870 1.00 74.19 100 HIS A CA 1
ATOM 781 C C . HIS A 1 100 ? 8.699 8.398 -12.348 1.00 74.19 100 HIS A C 1
ATOM 783 O O . HIS A 1 100 ? 7.972 9.000 -13.138 1.00 74.19 100 HIS A O 1
ATOM 789 N N . LYS A 1 101 ? 9.819 7.789 -12.759 1.00 76.25 101 LYS A N 1
ATOM 790 C CA . LYS A 1 101 ? 10.068 7.521 -14.192 1.00 76.25 101 LYS A CA 1
ATOM 791 C C . LYS A 1 101 ? 8.959 6.572 -14.679 1.00 76.25 101 LYS A C 1
ATOM 793 O O . LYS A 1 101 ? 8.513 5.807 -13.844 1.00 76.25 101 LYS A O 1
ATOM 798 N N . GLN A 1 102 ? 8.483 6.615 -15.931 1.00 82.19 102 GLN A N 1
ATOM 799 C CA . GLN A 1 102 ? 7.530 5.634 -16.531 1.00 82.19 102 GLN A CA 1
ATOM 800 C C . GLN A 1 102 ? 6.386 5.137 -15.597 1.00 82.19 102 GLN A C 1
ATOM 802 O O . GLN A 1 102 ? 6.135 3.942 -15.458 1.00 82.19 102 GLN A O 1
ATOM 807 N N . LEU A 1 103 ? 5.769 6.042 -14.829 1.00 84.00 103 LEU A N 1
ATOM 808 C CA . LEU A 1 103 ? 4.962 5.701 -13.645 1.00 84.00 103 LEU A CA 1
ATOM 809 C C . LEU A 1 103 ? 3.881 4.635 -13.897 1.00 84.00 103 LEU A C 1
ATOM 811 O O . LEU A 1 103 ? 3.658 3.781 -13.041 1.00 84.00 103 LEU A O 1
ATOM 815 N N . HIS A 1 104 ? 3.245 4.665 -15.067 1.00 87.00 104 HIS A N 1
ATOM 816 C CA . HIS A 1 104 ? 2.188 3.724 -15.440 1.00 87.00 104 HIS A CA 1
ATOM 817 C C . HIS A 1 104 ? 2.694 2.284 -15.486 1.00 87.00 104 HIS A C 1
ATOM 819 O O . HIS A 1 104 ? 2.070 1.402 -14.904 1.00 87.00 104 HIS A O 1
ATOM 825 N N . GLU A 1 105 ? 3.856 2.054 -16.087 1.00 89.75 105 GLU A N 1
ATOM 826 C CA . GLU A 1 105 ? 4.488 0.742 -16.194 1.00 89.75 105 GLU A CA 1
ATOM 827 C C . GLU A 1 105 ? 4.911 0.203 -14.824 1.00 89.75 105 GLU A C 1
ATOM 829 O O . GLU A 1 105 ? 4.742 -0.980 -14.550 1.00 89.75 105 GLU A O 1
ATOM 834 N N . ALA A 1 106 ? 5.404 1.063 -13.925 1.00 89.81 106 ALA A N 1
ATOM 835 C CA . ALA A 1 106 ? 5.741 0.629 -12.567 1.00 89.81 106 ALA A CA 1
ATOM 836 C C . ALA A 1 106 ? 4.498 0.310 -11.728 1.00 89.81 106 ALA A C 1
ATOM 838 O O . ALA A 1 106 ? 4.518 -0.645 -10.955 1.00 89.81 106 ALA A O 1
ATOM 839 N N . ILE A 1 107 ? 3.416 1.083 -11.874 1.00 90.75 107 ILE A N 1
ATOM 840 C CA . ILE A 1 107 ? 2.133 0.777 -11.229 1.00 90.75 107 ILE A CA 1
ATOM 841 C C . ILE A 1 107 ? 1.573 -0.540 -11.774 1.00 90.75 107 ILE A C 1
ATOM 843 O O . ILE A 1 107 ? 1.108 -1.368 -10.992 1.00 90.75 107 ILE A O 1
ATOM 847 N N . PHE A 1 108 ? 1.629 -0.749 -13.089 1.00 92.25 108 PHE A N 1
ATOM 848 C CA . PHE A 1 108 ? 1.180 -1.985 -13.720 1.00 92.25 108 PHE A CA 1
ATOM 849 C C . PHE A 1 108 ? 1.965 -3.193 -13.200 1.00 92.25 108 PHE A C 1
ATOM 851 O O . PHE A 1 108 ? 1.354 -4.120 -12.673 1.00 92.25 108 PHE A O 1
ATOM 858 N N . ASP A 1 109 ? 3.300 -3.149 -13.253 1.00 94.44 109 ASP A N 1
ATOM 859 C CA . ASP A 1 109 ? 4.156 -4.228 -12.751 1.00 94.44 109 ASP A CA 1
ATOM 860 C C . ASP A 1 109 ? 3.909 -4.490 -11.258 1.00 94.44 109 ASP A C 1
ATOM 862 O O . ASP A 1 109 ? 3.754 -5.640 -10.861 1.00 94.44 109 ASP A O 1
ATOM 866 N N . LEU A 1 110 ? 3.779 -3.444 -10.430 1.00 94.00 110 LEU A N 1
ATOM 867 C CA . LEU A 1 110 ? 3.427 -3.576 -9.010 1.00 94.00 110 LEU A CA 1
ATOM 868 C C . LEU A 1 110 ? 2.135 -4.372 -8.804 1.00 94.00 110 LEU A C 1
ATOM 870 O O . LEU A 1 110 ? 2.103 -5.298 -7.996 1.00 94.00 110 LEU A O 1
ATOM 874 N N . ASN A 1 111 ? 1.089 -4.050 -9.562 1.00 94.62 111 ASN A N 1
ATOM 875 C CA . ASN A 1 111 ? -0.195 -4.732 -9.434 1.00 94.62 111 ASN A CA 1
ATOM 876 C C . ASN A 1 111 ? -0.168 -6.165 -9.996 1.00 94.62 111 ASN A C 1
ATOM 878 O O . ASN A 1 111 ? -1.041 -6.951 -9.644 1.00 94.62 111 ASN A O 1
ATOM 882 N N . ARG A 1 112 ? 0.847 -6.551 -10.790 1.00 95.69 112 ARG A N 1
ATOM 883 C CA . ARG A 1 112 ? 1.091 -7.962 -11.154 1.00 95.69 112 ARG A CA 1
ATOM 884 C C . ARG A 1 112 ? 1.681 -8.788 -10.011 1.00 95.69 112 ARG A C 1
ATOM 886 O O . ARG A 1 112 ? 1.569 -10.009 -10.053 1.00 95.69 112 ARG A O 1
ATOM 893 N N . TYR A 1 113 ? 2.321 -8.152 -9.028 1.00 96.19 113 TYR A N 1
ATOM 894 C CA . TYR A 1 113 ? 2.794 -8.829 -7.815 1.00 96.19 113 TYR A CA 1
ATOM 895 C C . TYR A 1 113 ? 1.710 -8.909 -6.745 1.00 96.19 113 TYR A C 1
ATOM 897 O O . TYR A 1 113 ? 1.594 -9.934 -6.080 1.00 96.19 113 TYR A O 1
ATOM 905 N N . ARG A 1 114 ? 0.939 -7.830 -6.568 1.00 95.44 114 ARG A N 1
ATOM 906 C CA . ARG A 1 114 ? -0.221 -7.781 -5.673 1.00 95.44 114 ARG A CA 1
ATOM 907 C C . ARG A 1 114 ? -1.154 -6.641 -6.079 1.00 95.44 114 ARG A C 1
ATOM 909 O O . ARG A 1 114 ? -0.758 -5.478 -6.042 1.00 95.44 114 ARG A O 1
ATOM 916 N N . SER A 1 115 ? -2.397 -6.964 -6.415 1.00 95.31 115 SER A N 1
ATOM 917 C CA . SER A 1 115 ? -3.514 -6.011 -6.507 1.00 95.31 115 SER A CA 1
ATOM 918 C C . SER A 1 115 ? -4.366 -6.092 -5.240 1.00 95.31 115 SER A C 1
ATOM 920 O O . SER A 1 115 ? -4.292 -7.116 -4.578 1.00 95.31 115 SER A O 1
ATOM 922 N N . PRO A 1 116 ? -5.194 -5.099 -4.881 1.00 95.88 116 PRO A N 1
ATOM 923 C CA . PRO A 1 116 ? -6.225 -5.290 -3.859 1.00 95.88 116 PRO A CA 1
ATOM 924 C C . PRO A 1 116 ? -7.218 -6.383 -4.255 1.00 95.88 116 PRO A C 1
ATOM 926 O O . PRO A 1 116 ? -7.461 -6.578 -5.447 1.00 95.88 116 PRO A O 1
ATOM 929 N N . ASP A 1 117 ? -7.834 -7.032 -3.270 1.00 96.81 117 ASP A N 1
ATOM 930 C CA . ASP A 1 117 ? -8.917 -7.995 -3.519 1.00 96.81 117 ASP A CA 1
ATOM 931 C C . ASP A 1 117 ? -10.262 -7.287 -3.676 1.00 96.81 117 ASP A C 1
ATOM 933 O O . ASP A 1 117 ? -11.118 -7.702 -4.455 1.00 96.81 117 ASP A O 1
ATOM 937 N N . PHE A 1 118 ? -10.439 -6.173 -2.965 1.00 96.25 118 PHE A N 1
ATOM 938 C CA . PHE A 1 118 ? -11.606 -5.316 -3.097 1.00 96.25 118 PHE A CA 1
ATOM 939 C C . PHE A 1 118 ? -11.216 -3.851 -2.942 1.00 96.25 118 PHE A C 1
ATOM 941 O O . PHE A 1 118 ? -10.258 -3.499 -2.247 1.00 96.25 118 PHE A O 1
ATOM 948 N N . THR A 1 119 ? -11.944 -2.967 -3.620 1.00 95.06 119 THR A N 1
ATOM 949 C CA . THR A 1 119 ? -11.714 -1.527 -3.519 1.00 95.06 119 THR A CA 1
ATOM 950 C C . THR A 1 119 ? -13.006 -0.752 -3.388 1.00 95.06 119 THR A C 1
ATOM 952 O O . THR A 1 119 ? -13.891 -0.872 -4.231 1.00 95.06 119 THR A O 1
ATOM 955 N N . LEU A 1 120 ? -13.056 0.097 -2.363 1.00 94.38 120 LEU A N 1
ATOM 956 C CA . LEU A 1 120 ? -14.072 1.124 -2.189 1.00 94.38 120 LEU A CA 1
ATOM 957 C C . LEU A 1 120 ? -13.448 2.482 -2.522 1.00 94.38 120 LEU A C 1
ATOM 959 O O . LEU A 1 120 ? -12.664 3.015 -1.743 1.00 94.38 120 LEU A O 1
ATOM 963 N N . LEU A 1 121 ? -13.753 3.007 -3.707 1.00 91.50 121 LEU A N 1
ATOM 964 C CA . LEU A 1 121 ? -13.272 4.314 -4.148 1.00 91.50 121 LEU A CA 1
ATOM 965 C C . LEU A 1 121 ? -14.237 5.400 -3.668 1.00 91.50 121 LEU A C 1
ATOM 967 O O . LEU A 1 121 ? -15.410 5.381 -4.038 1.00 91.50 121 LEU A O 1
ATOM 971 N N . ASP A 1 122 ? -13.725 6.362 -2.907 1.00 89.38 122 ASP A N 1
ATOM 972 C CA . ASP A 1 122 ? -14.468 7.576 -2.574 1.0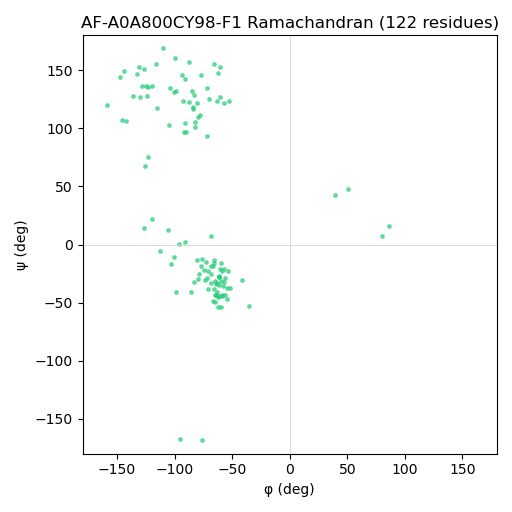0 89.38 122 ASP A CA 1
ATOM 973 C C . ASP A 1 122 ? -14.314 8.603 -3.704 1.00 89.38 122 ASP A C 1
ATOM 975 O O . ASP A 1 122 ? -13.199 9.029 -4.009 1.00 89.38 122 ASP A O 1
ATOM 979 N N . ALA A 1 123 ? -15.425 8.957 -4.350 1.00 86.19 123 ALA A N 1
ATOM 980 C CA . ALA A 1 123 ? -15.493 9.919 -5.453 1.00 86.19 123 ALA A CA 1
ATOM 981 C C . ALA A 1 123 ? -16.390 11.127 -5.129 1.00 86.19 123 ALA A C 1
ATOM 983 O O . ALA A 1 123 ? -16.920 11.748 -6.055 1.00 86.19 123 ALA A O 1
ATOM 984 N N . SER A 1 124 ? -16.602 11.394 -3.836 1.00 81.44 124 SER A N 1
ATOM 985 C CA . SER A 1 124 ? -17.358 12.551 -3.347 1.00 81.44 124 SER A CA 1
ATOM 986 C C . SER A 1 124 ? -16.659 13.893 -3.567 1.00 81.44 124 SER A C 1
ATOM 988 O O . SER A 1 124 ? -15.429 13.921 -3.818 1.00 81.44 124 SER A O 1
#